Protein AF-A0A927KHR3-F1 (afdb_monomer_lite)

Radius of gyration: 25.83 Å; chains: 1; bounding box: 86×44×43 Å

pLDDT: mean 74.6, std 17.84, range [40.59, 97.5]

Structure (mmCIF, N/CA/C/O backbone):
data_AF-A0A927KHR3-F1
#
_entry.id   AF-A0A927KHR3-F1
#
loop_
_atom_site.group_PDB
_atom_site.id
_atom_site.type_symbol
_atom_site.label_atom_id
_atom_site.label_alt_id
_atom_site.label_comp_id
_atom_site.label_asym_id
_atom_site.label_entity_id
_atom_site.label_seq_id
_atom_site.pdbx_PDB_ins_code
_atom_site.Cartn_x
_atom_site.Cartn_y
_atom_site.Cartn_z
_atom_site.occupancy
_atom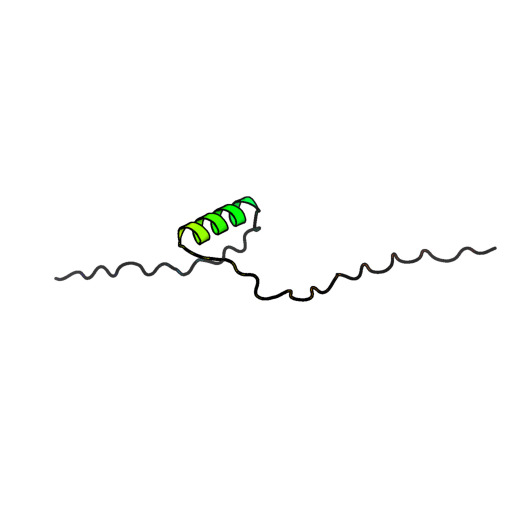_site.B_iso_or_equiv
_atom_site.auth_seq_id
_atom_site.auth_comp_id
_atom_site.auth_asym_id
_atom_site.auth_atom_id
_atom_site.pdbx_PDB_model_num
ATOM 1 N N . MET A 1 1 ? -36.933 28.856 9.197 1.00 55.12 1 MET A N 1
ATOM 2 C CA . MET A 1 1 ? -35.473 28.666 9.336 1.00 55.12 1 MET A CA 1
ATOM 3 C C . MET A 1 1 ? -35.218 27.225 9.744 1.00 55.12 1 MET A C 1
ATOM 5 O O . MET A 1 1 ? -35.623 26.856 10.834 1.00 55.12 1 MET A O 1
ATOM 9 N N . SER A 1 2 ? -34.637 26.389 8.880 1.00 57.16 2 SER A N 1
ATOM 10 C CA . SER A 1 2 ? -34.242 25.031 9.276 1.00 57.16 2 SER A CA 1
ATOM 11 C C . SER A 1 2 ? -32.968 24.629 8.535 1.00 57.16 2 SER A C 1
ATOM 13 O O . SER A 1 2 ? -32.946 24.504 7.312 1.00 57.16 2 SER A O 1
ATOM 15 N N . SER A 1 3 ? -31.883 24.551 9.303 1.00 55.97 3 SER A N 1
ATOM 16 C CA . SER A 1 3 ? -30.515 24.277 8.874 1.00 55.97 3 SER A CA 1
ATOM 17 C C . SER A 1 3 ? -30.336 22.782 8.627 1.00 55.97 3 SER A C 1
ATOM 19 O O . SER A 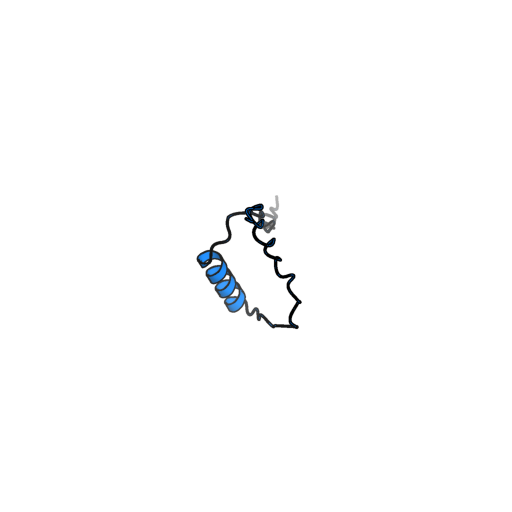1 3 ? -30.449 21.982 9.552 1.00 55.97 3 SER A O 1
ATOM 21 N N . ARG A 1 4 ? -29.998 22.396 7.394 1.00 63.88 4 ARG A N 1
ATOM 22 C CA . ARG A 1 4 ? -29.329 21.117 7.130 1.00 63.88 4 ARG A CA 1
ATOM 23 C C . ARG A 1 4 ? -27.876 21.412 6.787 1.00 63.88 4 ARG A C 1
ATOM 25 O O . ARG A 1 4 ? -27.518 21.601 5.628 1.00 63.88 4 ARG A O 1
ATOM 32 N N . LYS A 1 5 ? -27.046 21.476 7.831 1.00 58.81 5 LYS A N 1
ATOM 33 C CA . LYS A 1 5 ? -25.582 21.407 7.746 1.00 58.81 5 LYS A CA 1
ATOM 34 C C . LYS A 1 5 ? -25.233 20.064 7.092 1.00 58.81 5 LYS A C 1
ATOM 36 O O . LYS A 1 5 ? -25.183 19.037 7.756 1.00 58.81 5 LYS A O 1
ATOM 41 N N . SER A 1 6 ? -25.072 20.073 5.772 1.00 63.53 6 SER A N 1
ATOM 42 C CA . SER A 1 6 ? -24.590 18.935 4.993 1.00 63.53 6 SER A CA 1
ATOM 43 C C . SER A 1 6 ? -23.181 18.575 5.456 1.00 63.53 6 SER A C 1
ATOM 45 O O . SER A 1 6 ? -22.230 19.326 5.236 1.00 63.53 6 SER A O 1
ATOM 47 N N . THR A 1 7 ? -23.061 17.425 6.107 1.00 60.19 7 THR A N 1
ATOM 48 C CA . THR A 1 7 ? -21.806 16.799 6.515 1.00 60.19 7 THR A CA 1
ATOM 49 C C . THR A 1 7 ? -20.943 16.492 5.288 1.00 60.19 7 THR A C 1
ATOM 51 O O . THR A 1 7 ? -21.228 15.593 4.504 1.00 60.19 7 THR A O 1
ATOM 54 N N . GLN A 1 8 ? -19.913 17.316 5.107 1.00 61.25 8 GLN A N 1
ATOM 55 C CA . GLN A 1 8 ? -18.572 17.004 4.608 1.00 61.25 8 GLN A CA 1
ATOM 56 C C . GLN A 1 8 ? -18.384 15.612 3.955 1.00 61.25 8 GLN A C 1
ATOM 58 O O . GLN A 1 8 ? -18.065 14.636 4.628 1.00 61.25 8 GLN A O 1
ATOM 63 N N . ARG A 1 9 ? -18.458 15.537 2.617 1.00 56.97 9 ARG A N 1
ATOM 64 C CA . ARG A 1 9 ? -17.780 14.481 1.841 1.00 56.97 9 ARG A CA 1
ATOM 65 C C . ARG A 1 9 ? -16.417 14.995 1.393 1.00 56.97 9 ARG A C 1
ATOM 67 O O . ARG A 1 9 ? -16.228 15.378 0.245 1.00 56.97 9 ARG A O 1
ATOM 74 N N . SER A 1 10 ? -15.470 15.041 2.324 1.00 65.94 10 SER A N 1
ATOM 75 C CA . SER A 1 10 ? -14.059 15.251 2.008 1.00 65.94 10 SER A CA 1
ATOM 76 C C . SER A 1 10 ? -13.373 13.892 1.924 1.00 65.94 10 SER A C 1
ATOM 78 O O . SER A 1 10 ? -12.844 13.390 2.912 1.00 65.94 10 SER A O 1
ATOM 80 N N . SER A 1 11 ? -13.392 13.275 0.750 1.00 57.56 11 SER A N 1
ATOM 81 C CA . SER A 1 11 ? -12.466 12.180 0.452 1.00 57.56 11 SER A CA 1
ATOM 82 C C . SER A 1 11 ? -12.039 12.209 -1.011 1.00 57.56 11 SER A C 1
ATOM 84 O O . SER A 1 11 ? -11.934 11.179 -1.666 1.00 57.56 11 SER A O 1
ATOM 86 N N . ALA A 1 12 ? -11.763 13.406 -1.527 1.00 57.09 12 ALA A N 1
ATOM 87 C CA . ALA A 1 12 ? -10.714 13.538 -2.523 1.00 57.09 12 ALA A CA 1
ATOM 88 C C . ALA A 1 12 ? -9.400 13.532 -1.737 1.00 57.09 12 ALA A C 1
ATOM 90 O O . ALA A 1 12 ? -8.924 14.573 -1.295 1.00 57.09 12 ALA A O 1
ATOM 91 N N . ALA A 1 13 ? -8.882 12.333 -1.463 1.00 59.88 13 ALA A N 1
ATOM 92 C CA . ALA A 1 13 ? -7.507 12.166 -1.028 1.00 59.88 13 ALA A CA 1
ATOM 93 C C . ALA A 1 13 ? -6.630 12.785 -2.119 1.00 59.88 13 ALA A C 1
ATOM 95 O O . ALA A 1 13 ? -6.432 12.200 -3.185 1.00 59.88 13 ALA A O 1
ATOM 96 N N . SER A 1 14 ? -6.198 14.021 -1.888 1.00 55.22 14 SER A N 1
ATOM 97 C CA . SER A 1 14 ? -5.254 14.715 -2.745 1.00 55.22 14 SER A CA 1
ATOM 98 C C . SER A 1 14 ? -4.029 13.820 -2.876 1.00 55.22 14 SER A C 1
ATOM 100 O O . SER A 1 14 ? -3.363 13.525 -1.884 1.00 55.22 14 SER A O 1
ATOM 102 N N . LYS A 1 15 ? -3.778 13.338 -4.095 1.00 61.81 15 LYS A N 1
ATOM 103 C CA . LYS A 1 15 ? -2.614 12.534 -4.474 1.00 61.81 15 LYS A CA 1
ATOM 104 C C . LYS A 1 15 ? -1.357 13.387 -4.280 1.00 61.81 15 LYS A C 1
ATOM 106 O O . LYS A 1 15 ? -0.846 13.988 -5.220 1.00 61.81 15 LYS A O 1
ATOM 111 N N . ALA A 1 16 ? -0.878 13.487 -3.047 1.00 61.19 16 ALA A N 1
ATOM 112 C CA . ALA A 1 16 ? 0.460 13.972 -2.783 1.00 61.19 16 ALA A CA 1
ATOM 113 C C . ALA A 1 16 ? 1.409 12.900 -3.324 1.00 61.19 16 ALA A C 1
ATOM 115 O O . ALA A 1 16 ? 1.595 11.855 -2.705 1.00 61.19 16 ALA A O 1
ATOM 116 N N . VAL A 1 17 ? 1.967 13.136 -4.513 1.00 62.34 17 VAL A N 1
ATOM 117 C CA . VAL A 1 17 ? 3.079 12.351 -5.064 1.00 62.34 17 VAL A CA 1
ATOM 118 C C . VAL A 1 17 ? 4.340 12.740 -4.284 1.00 62.34 17 VAL A C 1
ATOM 120 O O . VAL A 1 17 ? 5.254 13.373 -4.800 1.00 62.34 17 VAL A O 1
ATOM 123 N N . GLY A 1 18 ? 4.327 12.469 -2.980 1.00 72.56 18 GLY A N 1
ATOM 124 C CA . GLY A 1 18 ? 5.501 12.543 -2.128 1.00 72.56 18 GLY A CA 1
ATOM 125 C C . GLY A 1 18 ? 6.364 11.305 -2.342 1.00 72.56 18 GLY A C 1
ATOM 126 O O . GLY A 1 18 ? 5.880 10.267 -2.796 1.00 72.56 18 GLY A O 1
ATOM 127 N N . VAL A 1 19 ? 7.649 11.413 -2.012 1.00 82.50 19 VAL A N 1
ATOM 128 C CA . VAL A 1 19 ? 8.540 10.251 -1.958 1.00 82.50 19 VAL A CA 1
ATOM 129 C C . VAL A 1 19 ? 7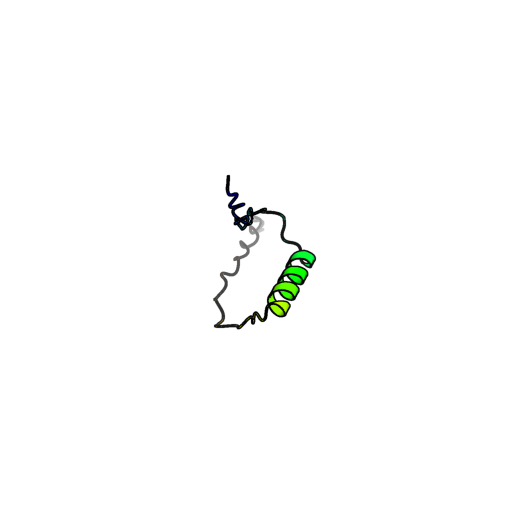.948 9.251 -0.965 1.00 82.50 19 VAL A C 1
ATOM 131 O O . VAL A 1 19 ? 7.833 9.556 0.220 1.00 82.50 19 VAL A O 1
ATOM 134 N N . LEU A 1 20 ? 7.550 8.078 -1.463 1.00 86.62 20 LEU A N 1
ATOM 135 C CA . LEU A 1 20 ? 7.065 6.974 -0.641 1.00 86.62 20 LEU A CA 1
ATOM 136 C C . LEU A 1 20 ? 8.218 6.463 0.221 1.00 86.62 20 LEU A C 1
ATOM 138 O O . LEU A 1 20 ? 9.213 5.961 -0.305 1.00 86.62 20 LEU A O 1
ATOM 142 N N . THR A 1 21 ? 8.085 6.591 1.539 1.00 94.06 21 THR A N 1
ATOM 143 C CA . THR A 1 21 ? 9.070 6.062 2.489 1.00 94.06 21 THR A CA 1
ATOM 144 C C . THR A 1 21 ? 8.599 4.748 3.101 1.00 94.06 21 THR A C 1
ATOM 146 O O . THR A 1 21 ? 7.400 4.481 3.210 1.00 94.06 21 THR A O 1
ATOM 149 N N . SER A 1 22 ? 9.545 3.927 3.557 1.00 93.88 22 SER A N 1
ATOM 150 C CA . SER A 1 22 ? 9.239 2.661 4.234 1.00 93.88 22 SER A CA 1
ATOM 151 C C . SER A 1 22 ? 8.329 2.855 5.453 1.00 93.88 22 SER A C 1
ATOM 153 O O . SER A 1 22 ? 7.387 2.091 5.650 1.00 93.88 22 SER A O 1
ATOM 155 N N . ASP A 1 23 ? 8.553 3.911 6.240 1.00 94.19 23 ASP A N 1
ATOM 156 C CA . ASP A 1 23 ? 7.754 4.207 7.436 1.00 94.19 23 ASP A CA 1
ATOM 157 C C . ASP A 1 23 ? 6.297 4.549 7.109 1.00 94.19 23 ASP A C 1
ATOM 159 O O . ASP A 1 23 ? 5.385 4.187 7.857 1.00 94.19 23 ASP A O 1
ATOM 163 N N . GLN A 1 24 ? 6.061 5.235 5.987 1.00 92.25 24 GLN A N 1
ATOM 164 C CA . GLN A 1 24 ? 4.710 5.526 5.503 1.00 92.25 24 GLN A CA 1
ATOM 165 C C . GLN A 1 24 ? 4.006 4.239 5.077 1.00 92.25 24 GLN A C 1
ATOM 167 O O . GLN A 1 24 ? 2.902 3.967 5.543 1.00 92.25 24 GLN A O 1
ATOM 172 N N . ILE A 1 25 ? 4.683 3.399 4.289 1.00 94.12 25 ILE A N 1
ATOM 173 C CA . ILE A 1 25 ? 4.143 2.109 3.844 1.00 94.12 25 ILE A CA 1
ATOM 174 C C . ILE A 1 25 ? 3.767 1.242 5.054 1.00 94.12 25 ILE A C 1
ATOM 176 O O . ILE A 1 25 ? 2.668 0.697 5.107 1.00 94.12 25 ILE A O 1
ATOM 180 N N . ASN A 1 26 ? 4.633 1.157 6.068 1.00 96.12 26 ASN A N 1
ATOM 181 C CA . ASN A 1 26 ? 4.363 0.385 7.285 1.00 96.12 26 ASN A CA 1
ATOM 182 C C . ASN A 1 26 ? 3.126 0.887 8.041 1.00 96.12 26 ASN A C 1
ATOM 184 O O . ASN A 1 26 ? 2.305 0.086 8.501 1.00 96.12 26 ASN A O 1
ATOM 188 N N . ARG A 1 27 ? 2.972 2.209 8.151 1.00 96.00 27 ARG A N 1
ATOM 189 C CA . ARG A 1 27 ? 1.806 2.838 8.782 1.00 96.00 27 ARG A CA 1
ATOM 190 C C . ARG A 1 27 ? 0.517 2.507 8.034 1.00 96.00 27 ARG A C 1
ATOM 192 O O . ARG A 1 27 ? -0.473 2.135 8.667 1.00 96.00 27 ARG A O 1
ATOM 199 N N . ASP A 1 28 ? 0.547 2.589 6.711 1.00 94.88 28 ASP A N 1
ATOM 200 C CA . ASP A 1 28 ? -0.613 2.324 5.863 1.00 94.88 28 ASP A CA 1
ATOM 201 C C . ASP A 1 28 ? -1.000 0.841 5.897 1.00 94.88 28 ASP A C 1
ATOM 203 O O . ASP A 1 28 ? -2.179 0.507 6.034 1.00 94.88 28 ASP A O 1
ATOM 207 N N . LEU A 1 29 ? -0.015 -0.063 5.889 1.00 96.31 29 LEU A N 1
ATOM 208 C CA . LEU A 1 29 ? -0.244 -1.499 6.064 1.00 96.31 29 LEU A CA 1
ATOM 209 C C . LEU A 1 29 ? -0.890 -1.813 7.420 1.00 96.31 29 LEU A C 1
ATOM 211 O O . LEU A 1 29 ? -1.803 -2.640 7.491 1.00 96.31 29 LEU A O 1
ATOM 215 N N . ALA A 1 30 ? -0.448 -1.160 8.498 1.00 96.69 30 ALA A N 1
ATOM 216 C CA . ALA A 1 30 ? -1.043 -1.333 9.822 1.00 96.69 30 ALA A CA 1
ATOM 217 C C . ALA A 1 30 ? -2.493 -0.820 9.867 1.00 96.69 30 ALA A C 1
ATOM 219 O O . ALA A 1 30 ? -3.374 -1.512 10.386 1.00 96.69 30 ALA A O 1
ATOM 220 N N . ALA A 1 31 ? -2.759 0.352 9.283 1.00 97.50 31 ALA A N 1
ATOM 221 C CA . ALA A 1 31 ? -4.105 0.912 9.186 1.00 97.50 31 ALA A CA 1
ATOM 222 C C . ALA A 1 31 ? -5.045 0.005 8.372 1.00 97.50 31 ALA A C 1
ATOM 224 O O . ALA A 1 31 ? -6.162 -0.276 8.812 1.00 97.50 31 ALA A O 1
ATOM 225 N N . PHE A 1 32 ? -4.572 -0.519 7.238 1.00 96.75 32 PHE A N 1
ATOM 226 C CA . PHE A 1 32 ? -5.326 -1.438 6.386 1.00 96.75 32 PHE A CA 1
ATOM 227 C C . PHE A 1 32 ? -5.695 -2.737 7.116 1.00 96.75 32 PHE A C 1
ATOM 229 O O . PHE A 1 32 ? -6.855 -3.153 7.101 1.00 96.75 32 PHE A O 1
ATOM 236 N N . ARG A 1 33 ? -4.734 -3.345 7.826 1.00 95.94 33 ARG A N 1
ATOM 237 C CA . ARG A 1 33 ? -4.975 -4.552 8.637 1.00 95.94 33 ARG A CA 1
ATOM 238 C C . ARG A 1 33 ? -5.963 -4.288 9.774 1.00 95.94 33 ARG A C 1
ATOM 240 O O . ARG A 1 33 ? -6.854 -5.100 10.002 1.00 95.94 33 ARG A O 1
ATOM 247 N N . LYS A 1 34 ? -5.851 -3.142 10.460 1.00 96.56 34 LYS A N 1
ATOM 248 C CA . LYS A 1 34 ? -6.781 -2.743 11.533 1.00 96.56 34 LYS A CA 1
ATOM 249 C C . LYS A 1 34 ? -8.217 -2.569 11.026 1.00 96.56 34 LYS A C 1
ATOM 251 O O . LYS A 1 34 ? -9.153 -2.859 11.761 1.00 96.56 34 LYS A O 1
ATOM 256 N N . ALA A 1 35 ? -8.391 -2.132 9.781 1.00 97.38 35 ALA A N 1
ATOM 257 C CA . ALA A 1 35 ? -9.697 -2.031 9.132 1.00 97.38 35 ALA A CA 1
ATOM 258 C C . ALA A 1 35 ? -10.278 -3.393 8.687 1.00 97.38 35 ALA A C 1
ATOM 260 O O . ALA A 1 35 ? -11.365 -3.429 8.118 1.00 97.38 35 ALA A O 1
ATOM 261 N N . GLY A 1 36 ? -9.573 -4.507 8.930 1.00 96.94 36 GLY A N 1
ATOM 262 C CA . GLY A 1 36 ? -9.994 -5.857 8.540 1.00 96.94 36 GLY A CA 1
ATOM 263 C C . GLY A 1 36 ? -9.564 -6.269 7.130 1.00 96.94 36 GLY A C 1
ATOM 264 O O . GLY A 1 36 ? -9.987 -7.318 6.645 1.00 96.94 36 GLY A O 1
ATOM 265 N N . GLY A 1 37 ? -8.724 -5.471 6.465 1.00 96.44 37 GLY A N 1
ATOM 266 C CA . GLY A 1 37 ? -8.188 -5.793 5.147 1.00 96.44 37 GLY A CA 1
ATOM 267 C C . GLY A 1 37 ? -7.211 -6.971 5.182 1.00 96.44 37 GLY A C 1
ATOM 268 O O . GLY A 1 37 ? -6.399 -7.104 6.103 1.00 96.44 37 GLY A O 1
ATOM 269 N N . ARG A 1 38 ? -7.255 -7.814 4.146 1.00 95.88 38 ARG A N 1
ATOM 270 C CA . ARG A 1 38 ? -6.298 -8.904 3.910 1.00 95.88 38 ARG A CA 1
ATOM 271 C C . ARG A 1 38 ? -5.599 -8.708 2.572 1.00 95.88 38 ARG A C 1
ATOM 273 O O . ARG A 1 38 ? -6.215 -8.271 1.607 1.00 95.88 38 ARG A O 1
ATOM 280 N N . ILE A 1 39 ? -4.302 -9.001 2.546 1.00 91.75 39 ILE A N 1
ATOM 281 C CA . ILE A 1 39 ? -3.489 -8.980 1.329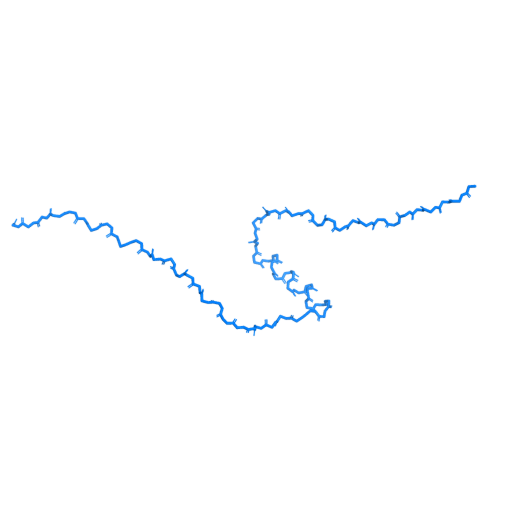 1.00 91.75 39 ILE A CA 1
ATOM 282 C C . ILE A 1 39 ? -3.262 -10.433 0.938 1.00 91.75 39 ILE A C 1
ATOM 284 O O . ILE A 1 39 ? -2.682 -11.191 1.714 1.00 91.75 39 ILE A O 1
ATOM 288 N N . GLU A 1 40 ? -3.726 -10.807 -0.247 1.00 92.56 40 GLU A N 1
ATOM 289 C CA . GL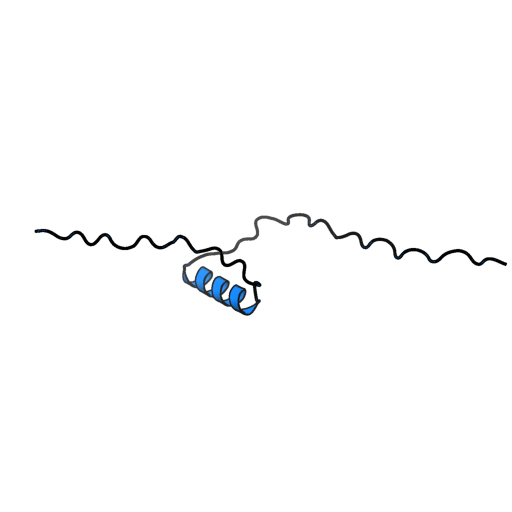U A 1 40 ? -3.589 -12.152 -0.799 1.00 92.56 40 GLU A CA 1
ATOM 290 C C . GLU A 1 40 ? -2.767 -12.094 -2.089 1.00 92.56 40 GLU A C 1
ATOM 292 O O . GLU A 1 40 ? -2.871 -11.147 -2.871 1.00 92.56 40 GLU A O 1
ATOM 297 N N . VAL A 1 41 ? -1.925 -13.106 -2.305 1.00 90.62 41 VAL A N 1
ATOM 298 C CA . VAL A 1 41 ? -1.105 -13.221 -3.515 1.00 90.62 41 VAL A CA 1
ATOM 299 C C . VAL A 1 41 ? -1.864 -14.078 -4.520 1.00 90.62 41 VAL A C 1
ATOM 301 O O . VAL A 1 41 ? -1.977 -15.287 -4.345 1.00 90.62 41 VAL A O 1
ATOM 304 N N . LEU A 1 42 ? -2.381 -13.450 -5.577 1.00 88.50 42 LEU A N 1
ATOM 305 C CA . LEU A 1 42 ? -3.184 -14.131 -6.604 1.00 88.50 42 LEU A CA 1
ATOM 306 C C . LEU A 1 42 ? -2.338 -14.837 -7.677 1.00 88.50 42 LEU A C 1
ATOM 308 O O . LEU A 1 42 ? -2.852 -15.616 -8.472 1.00 88.50 42 LEU A O 1
ATOM 312 N N . GLY A 1 43 ? -1.038 -14.557 -7.721 1.00 88.56 43 GLY A N 1
ATOM 313 C CA . GLY A 1 43 ? -0.109 -15.106 -8.698 1.00 88.56 43 GLY A CA 1
ATOM 314 C C . GLY A 1 43 ? 1.177 -14.291 -8.746 1.00 88.56 43 GLY A C 1
ATOM 315 O O . GLY A 1 43 ? 1.301 -13.265 -8.077 1.00 88.56 43 GLY A O 1
ATOM 316 N N . ASN A 1 44 ? 2.139 -14.747 -9.545 1.00 87.75 44 ASN A N 1
ATOM 317 C CA . ASN A 1 44 ? 3.390 -14.030 -9.763 1.00 87.75 44 ASN A CA 1
ATOM 318 C C . ASN A 1 44 ? 3.388 -13.380 -11.151 1.00 87.75 44 ASN A C 1
ATOM 320 O O . ASN A 1 44 ? 3.425 -14.076 -12.169 1.00 87.75 44 ASN A O 1
ATOM 324 N N . THR A 1 45 ? 3.365 -12.051 -11.204 1.00 85.12 45 THR A N 1
ATOM 325 C CA . THR A 1 45 ? 3.550 -11.315 -12.459 1.00 85.12 45 THR A CA 1
ATOM 326 C C . THR A 1 45 ? 5.024 -11.379 -12.850 1.00 85.12 45 THR A C 1
ATOM 328 O O . THR A 1 45 ? 5.887 -10.960 -12.081 1.00 85.12 45 THR A O 1
ATOM 331 N N . ARG A 1 46 ? 5.335 -11.888 -14.050 1.00 83.06 46 ARG A N 1
ATOM 332 C CA . ARG A 1 46 ? 6.714 -11.885 -14.566 1.00 83.06 46 ARG A CA 1
ATOM 333 C C . ARG A 1 46 ? 7.196 -10.440 -14.688 1.00 83.06 46 ARG A C 1
ATOM 335 O O . ARG A 1 46 ? 6.615 -9.654 -15.430 1.00 83.06 46 ARG A O 1
ATOM 342 N N . VAL A 1 47 ? 8.246 -10.097 -13.950 1.00 80.94 47 VAL A N 1
ATOM 343 C CA . VAL A 1 47 ? 8.855 -8.766 -14.004 1.00 80.94 47 VAL A CA 1
ATOM 344 C C . VAL A 1 47 ? 9.824 -8.727 -15.182 1.00 80.94 47 VAL A C 1
ATOM 346 O O . VAL A 1 47 ? 10.610 -9.656 -15.362 1.00 80.94 47 VAL A O 1
ATOM 349 N N . LEU A 1 48 ? 9.784 -7.661 -15.981 1.00 76.62 48 LEU A N 1
ATOM 350 C CA . LEU A 1 48 ? 10.829 -7.399 -16.967 1.00 76.62 48 LEU A CA 1
ATOM 351 C C . LEU A 1 48 ? 12.104 -7.026 -16.206 1.00 76.62 48 LEU A C 1
ATOM 353 O O . LEU A 1 48 ? 12.166 -5.979 -15.559 1.00 76.62 48 LEU A O 1
ATOM 357 N N . THR A 1 49 ? 13.109 -7.896 -16.236 1.00 75.06 49 THR A N 1
ATOM 358 C CA . THR A 1 49 ? 14.438 -7.582 -15.709 1.00 75.06 49 THR A CA 1
ATOM 359 C C . THR A 1 49 ? 15.034 -6.477 -16.578 1.00 75.06 49 THR A C 1
ATOM 361 O O . THR A 1 49 ? 15.003 -6.581 -17.806 1.00 75.06 49 THR A O 1
ATOM 364 N N . ARG A 1 50 ? 15.564 -5.405 -15.972 1.00 73.12 50 ARG A N 1
ATOM 365 C CA . ARG A 1 50 ? 16.403 -4.466 -16.728 1.00 73.12 50 ARG A CA 1
ATOM 366 C C . ARG A 1 50 ? 17.595 -5.263 -17.244 1.00 73.12 50 ARG A C 1
ATOM 368 O O . ARG A 1 50 ? 18.304 -5.872 -16.451 1.00 73.12 50 ARG A O 1
ATOM 375 N N . VAL A 1 51 ? 17.761 -5.309 -18.560 1.00 69.44 51 VAL A N 1
ATOM 376 C CA . VAL A 1 51 ? 18.990 -5.818 -19.160 1.00 69.44 51 VAL A CA 1
ATOM 377 C C . VAL A 1 51 ? 20.028 -4.737 -18.909 1.00 69.44 51 VAL A C 1
ATOM 379 O O . VAL A 1 51 ? 19.883 -3.632 -19.430 1.00 69.44 51 VAL A O 1
ATOM 382 N N . ASP A 1 52 ? 21.019 -5.018 -18.068 1.00 68.94 52 ASP A N 1
ATOM 383 C CA . ASP A 1 52 ? 22.200 -4.167 -17.998 1.00 68.94 52 ASP A CA 1
ATOM 384 C C . ASP A 1 52 ? 22.808 -4.132 -19.406 1.00 68.94 52 ASP A C 1
ATOM 386 O O . ASP A 1 52 ? 23.129 -5.179 -19.978 1.00 68.94 52 ASP A O 1
ATOM 390 N N . GLU A 1 53 ? 22.897 -2.941 -20.008 1.00 62.06 53 GLU A N 1
ATOM 391 C CA . GLU A 1 53 ? 23.605 -2.776 -21.276 1.00 62.06 53 GLU A CA 1
ATOM 392 C C . GLU A 1 53 ? 25.018 -3.348 -21.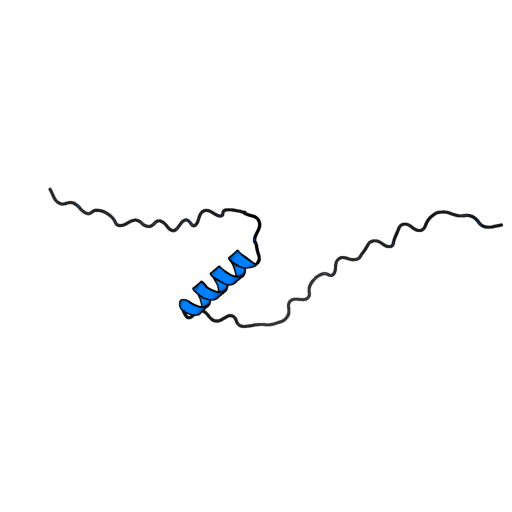096 1.00 62.06 53 GLU A C 1
ATOM 394 O O . GLU A 1 53 ? 25.694 -2.991 -20.123 1.00 62.06 53 GLU A O 1
ATOM 399 N N . PRO A 1 54 ? 25.487 -4.251 -21.981 1.00 56.69 54 PRO A N 1
ATOM 400 C CA . PRO A 1 54 ? 26.821 -4.805 -21.841 1.00 56.69 54 PRO A CA 1
ATOM 401 C C . PRO A 1 54 ? 27.808 -3.642 -21.839 1.00 56.69 54 PRO A C 1
ATOM 403 O O . PRO A 1 54 ? 27.840 -2.855 -22.788 1.00 56.69 54 PRO A O 1
ATOM 406 N N . ALA A 1 55 ? 28.584 -3.535 -20.754 1.00 61.12 55 ALA A N 1
ATOM 407 C CA . ALA A 1 55 ? 29.614 -2.525 -20.578 1.00 61.12 55 ALA A CA 1
ATOM 408 C C . ALA A 1 55 ? 30.365 -2.341 -21.899 1.00 61.12 55 ALA A C 1
ATOM 410 O O . ALA A 1 55 ? 30.957 -3.291 -22.420 1.00 61.12 55 ALA A O 1
ATOM 411 N N . LYS A 1 56 ? 30.264 -1.133 -22.466 1.00 54.88 56 LYS A N 1
ATOM 412 C CA . LYS A 1 56 ? 30.868 -0.724 -23.735 1.00 54.88 56 LYS A CA 1
ATOM 413 C C . LYS A 1 56 ? 32.297 -1.264 -23.803 1.00 54.88 56 LYS A C 1
ATOM 415 O O . LYS A 1 56 ? 33.188 -0.747 -23.134 1.00 54.88 56 LYS A O 1
ATOM 420 N N . LYS A 1 57 ? 32.495 -2.341 -24.571 1.00 51.56 57 LYS A N 1
ATOM 421 C CA . LYS A 1 57 ? 33.784 -3.020 -24.714 1.00 51.56 57 LYS A CA 1
ATOM 422 C C . LYS A 1 57 ? 34.774 -1.996 -25.271 1.00 51.56 57 LYS A C 1
ATOM 424 O O . LYS A 1 57 ? 34.625 -1.546 -26.407 1.00 51.56 57 LYS A O 1
ATOM 429 N N . GLY A 1 58 ? 35.719 -1.582 -24.427 1.00 51.34 58 GLY A N 1
ATOM 430 C CA . GLY A 1 58 ? 36.806 -0.678 -24.785 1.00 51.34 58 GLY A CA 1
ATOM 431 C C . GLY A 1 58 ? 37.524 -1.177 -26.036 1.00 51.34 58 GLY A C 1
ATOM 432 O O . GLY A 1 58 ? 37.745 -2.377 -26.211 1.00 51.34 58 GLY A O 1
ATOM 433 N N . GLY A 1 59 ? 37.804 -0.243 -26.939 1.00 46.31 59 GLY A N 1
ATOM 434 C CA . GLY A 1 59 ? 38.381 -0.513 -28.244 1.00 46.31 59 GLY A CA 1
ATOM 435 C C . GLY A 1 59 ? 39.786 -1.116 -28.182 1.00 46.31 59 GLY A C 1
ATOM 436 O O . GLY A 1 59 ? 40.623 -0.703 -27.393 1.00 46.31 59 GLY A O 1
ATOM 437 N N . LYS A 1 60 ? 39.994 -2.089 -29.073 1.00 50.56 60 LYS A N 1
ATOM 438 C CA . LYS A 1 60 ? 41.173 -2.338 -29.918 1.00 50.56 60 LYS A CA 1
ATOM 439 C C . LYS A 1 60 ? 42.561 -1.947 -29.371 1.00 50.56 60 LYS A C 1
ATOM 441 O O . LYS A 1 60 ? 42.928 -0.780 -29.355 1.00 50.56 60 LYS A O 1
ATOM 446 N N . GLY A 1 61 ? 43.382 -2.973 -29.160 1.00 40.59 61 GLY A N 1
ATOM 447 C CA . GLY A 1 61 ? 44.843 -2.901 -29.125 1.00 40.59 61 GLY A CA 1
ATOM 448 C C . GLY A 1 61 ? 45.426 -4.308 -29.211 1.00 40.59 61 GLY A C 1
ATOM 449 O O . GLY A 1 61 ? 45.692 -4.925 -28.190 1.00 40.59 61 GLY A O 1
ATOM 450 N N . GLY A 1 62 ? 45.498 -4.845 -30.430 1.00 47.91 62 GLY A N 1
ATOM 451 C CA . GLY A 1 62 ? 46.295 -6.025 -30.754 1.00 47.91 62 GLY A CA 1
ATOM 452 C C . GLY A 1 62 ? 47.595 -5.610 -31.443 1.00 47.91 62 GLY A C 1
ATOM 453 O O . GLY A 1 62 ? 47.621 -4.548 -32.072 1.00 47.91 62 GLY A O 1
ATOM 454 N N . ALA A 1 63 ? 48.565 -6.525 -31.361 1.00 47.03 63 ALA A N 1
ATOM 455 C CA . ALA A 1 63 ? 49.997 -6.444 -31.678 1.00 47.03 63 ALA A CA 1
ATOM 456 C C . ALA A 1 63 ? 50.857 -5.918 -30.521 1.00 47.03 63 ALA A C 1
ATOM 458 O O . ALA A 1 63 ? 50.851 -4.694 -30.270 1.00 47.03 63 ALA A O 1
#

Sequence (63 aa):
MSSRKSTQRSSAASKAVGVLTSDQINRDLAAFRKAGGRIEVLGNTRVLTRVDEPAKKGGKGGA

Foldseek 3Di:
DDDDPPDDPPPPPPPPPDPDDPVNVVVVVVVCVVVVHDDDDPDDDDDDDPDDDPDPPDDDDDD

Secondary structure (DSSP, 8-state):
---------------------HHHHHHHHHHHHHTT--------PPP----PPP---------